Protein AF-A0A947JKD2-F1 (afdb_monomer)

Sequence (51 aa):
RNNRVLLRNAMVKAGFRQDKDEWWHYDYGNQIWALELNKSFAFYGEASPVE

Secondary structure (DSSP, 8-state):
-HHHHHHHHHHHHTTPEEPSS-TT-EE-SSHHHHHHTT-S--S----PPP-

Foldseek 3Di:
DVVLVVVVVVQVVVLWDADPVDSPDTDDQEDVSCVVVVHPHGNDYDDDDDD

Structure (mmCIF, N/CA/C/O backbone):
data_AF-A0A947JKD2-F1
#
_entry.id   AF-A0A947JKD2-F1
#
loop_
_atom_site.group_PDB
_atom_site.id
_atom_site.type_symbol
_atom_site.label_atom_id
_atom_site.label_alt_id
_atom_site.label_comp_id
_atom_site.label_asym_id
_atom_site.label_entity_id
_atom_site.label_seq_id
_atom_site.pdbx_PDB_ins_code
_atom_site.Cartn_x
_atom_site.Cartn_y
_atom_site.Cartn_z
_atom_site.occupancy
_atom_site.B_iso_or_equiv
_atom_site.auth_seq_id
_atom_site.auth_co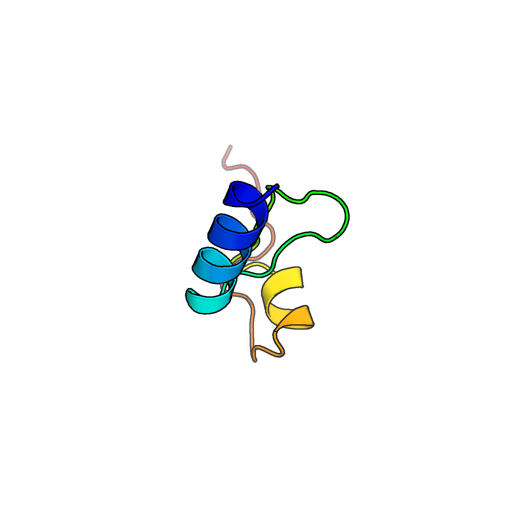mp_id
_atom_site.auth_asym_id
_atom_site.auth_atom_id
_atom_site.pdbx_PDB_model_num
ATOM 1 N N . ARG A 1 1 ? -12.454 11.892 13.663 1.00 78.12 1 ARG A N 1
ATOM 2 C CA . ARG A 1 1 ? -11.694 10.636 13.909 1.00 78.12 1 ARG A CA 1
ATOM 3 C C . ARG A 1 1 ? -12.106 9.520 12.941 1.00 78.12 1 ARG A C 1
ATOM 5 O O . ARG A 1 1 ? -11.228 8.994 12.274 1.00 78.12 1 ARG A O 1
ATOM 12 N N . ASN A 1 2 ? -13.404 9.233 12.776 1.00 92.81 2 ASN A N 1
ATOM 13 C CA . ASN A 1 2 ? -13.908 8.149 11.909 1.00 92.81 2 ASN A CA 1
ATOM 14 C C . ASN A 1 2 ? -13.481 8.259 10.435 1.00 92.81 2 ASN A C 1
ATOM 16 O O . ASN A 1 2 ? -13.051 7.267 9.861 1.00 92.81 2 ASN A O 1
ATOM 20 N N . ASN A 1 3 ? -13.481 9.464 9.856 1.00 95.75 3 ASN A N 1
ATOM 21 C CA . ASN A 1 3 ? -13.077 9.650 8.454 1.00 95.75 3 ASN A CA 1
ATOM 22 C C . ASN A 1 3 ? -11.612 9.266 8.193 1.00 95.75 3 ASN A C 1
ATOM 24 O O . ASN A 1 3 ? -11.303 8.749 7.127 1.00 95.75 3 ASN A O 1
ATOM 28 N N . ARG A 1 4 ? -10.712 9.453 9.172 1.00 95.19 4 ARG A N 1
ATOM 29 C CA . ARG A 1 4 ? -9.302 9.042 9.034 1.00 95.19 4 ARG A CA 1
ATOM 30 C C . ARG A 1 4 ? -9.156 7.522 9.022 1.00 95.19 4 ARG A C 1
ATOM 32 O O . ARG A 1 4 ? -8.343 6.994 8.277 1.00 95.19 4 ARG A O 1
ATOM 39 N N . VAL A 1 5 ? -9.961 6.826 9.826 1.00 96.00 5 VAL A N 1
ATOM 40 C CA . VAL A 1 5 ? -10.000 5.355 9.845 1.00 96.00 5 VAL A CA 1
ATOM 41 C C . VAL A 1 5 ? -10.591 4.823 8.542 1.00 96.00 5 VAL A C 1
ATOM 43 O O . VAL A 1 5 ? -10.026 3.907 7.954 1.00 96.00 5 VAL A O 1
ATOM 46 N N . LEU A 1 6 ? -11.683 5.427 8.061 1.00 97.44 6 LEU A N 1
ATOM 47 C CA . LEU A 1 6 ? -12.290 5.075 6.778 1.00 97.44 6 LEU A CA 1
ATOM 48 C C . LEU A 1 6 ? -11.291 5.233 5.625 1.00 97.44 6 LEU A C 1
ATOM 50 O O . LEU A 1 6 ? -11.112 4.292 4.855 1.00 97.44 6 LEU A O 1
ATOM 54 N N . LEU A 1 7 ? -10.611 6.383 5.549 1.00 97.00 7 LEU A N 1
ATOM 55 C CA . LEU A 1 7 ? -9.586 6.647 4.540 1.00 97.00 7 LEU A CA 1
ATOM 56 C C . LEU A 1 7 ? -8.461 5.611 4.610 1.00 97.00 7 LEU A C 1
ATOM 58 O O . LEU A 1 7 ? -8.181 4.956 3.611 1.00 97.00 7 LEU A O 1
ATOM 62 N N . ARG A 1 8 ? -7.874 5.401 5.796 1.00 97.25 8 ARG A N 1
ATOM 63 C CA . ARG A 1 8 ? -6.805 4.414 5.988 1.00 97.25 8 ARG A CA 1
ATOM 64 C C . ARG A 1 8 ? -7.229 3.031 5.510 1.00 97.25 8 ARG A C 1
ATOM 66 O O . ARG A 1 8 ? -6.499 2.400 4.755 1.00 97.25 8 ARG A O 1
ATOM 73 N N . ASN A 1 9 ? -8.402 2.563 5.929 1.00 97.88 9 ASN A N 1
ATOM 74 C CA . ASN A 1 9 ? -8.888 1.234 5.569 1.00 97.88 9 ASN A CA 1
ATOM 75 C C . ASN A 1 9 ? -9.118 1.101 4.059 1.00 97.88 9 ASN A C 1
ATOM 77 O O . ASN A 1 9 ? -8.757 0.076 3.484 1.00 97.88 9 ASN A O 1
ATOM 81 N N . ALA A 1 10 ? -9.687 2.123 3.414 1.00 98.31 10 ALA A N 1
ATOM 82 C CA . ALA A 1 10 ? -9.899 2.128 1.970 1.00 98.31 10 ALA A CA 1
ATOM 83 C C . ALA A 1 10 ? -8.566 2.079 1.204 1.00 98.31 10 ALA A C 1
ATOM 85 O O . ALA A 1 10 ? -8.396 1.237 0.323 1.00 98.31 10 ALA A O 1
ATOM 86 N N . MET A 1 11 ? -7.605 2.921 1.589 1.00 98.38 11 MET A N 1
ATOM 87 C CA . MET A 1 11 ? -6.305 3.026 0.924 1.00 98.38 11 MET A CA 1
ATOM 88 C C . MET A 1 11 ? -5.444 1.774 1.136 1.00 98.38 11 MET A C 1
ATOM 90 O O . MET A 1 11 ? -4.904 1.231 0.174 1.00 98.38 11 MET A O 1
ATOM 94 N N . VAL A 1 12 ? -5.379 1.243 2.363 1.00 97.62 12 VAL A N 1
ATOM 95 C CA . VAL A 1 12 ? -4.662 -0.012 2.655 1.00 97.62 12 VAL A CA 1
ATOM 96 C C . VAL A 1 12 ? -5.279 -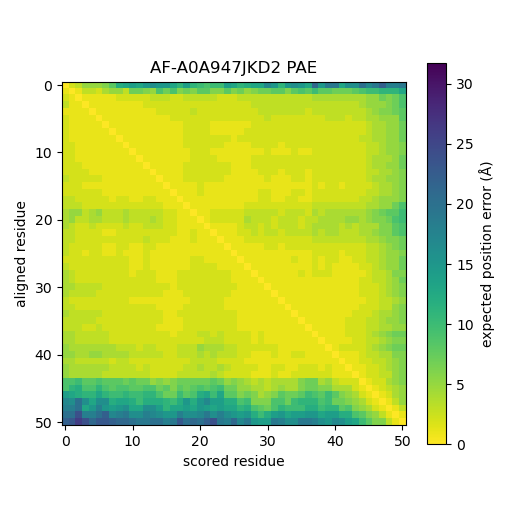1.182 1.889 1.00 97.62 12 VAL A C 1
ATOM 98 O O . VAL A 1 12 ? -4.551 -1.984 1.308 1.00 97.62 12 VAL A O 1
ATOM 101 N N . LYS A 1 13 ? -6.615 -1.265 1.814 1.00 98.38 13 LYS A N 1
ATOM 102 C CA . LYS A 1 13 ? -7.302 -2.296 1.018 1.00 98.38 13 LYS A CA 1
ATOM 103 C C . LYS A 1 13 ? -6.989 -2.177 -0.478 1.00 98.38 13 LYS A C 1
ATOM 105 O O . LYS A 1 13 ? -6.907 -3.197 -1.153 1.00 98.38 13 LYS A O 1
ATOM 110 N N . ALA A 1 14 ? -6.799 -0.960 -0.981 1.00 98.12 14 ALA A N 1
ATOM 111 C CA . ALA A 1 14 ? -6.369 -0.703 -2.354 1.00 98.12 14 ALA A CA 1
ATOM 112 C C . ALA A 1 14 ? -4.863 -0.953 -2.588 1.00 98.12 14 ALA A C 1
ATOM 114 O O . ALA A 1 14 ? -4.402 -0.871 -3.722 1.00 98.12 14 ALA A O 1
ATOM 115 N N . GLY A 1 15 ? -4.097 -1.289 -1.544 1.00 97.88 15 GLY A N 1
ATOM 116 C CA . GLY A 1 15 ? -2.678 -1.635 -1.645 1.00 97.88 15 GLY A CA 1
ATOM 117 C C . GLY A 1 15 ? -1.715 -0.464 -1.453 1.00 97.88 15 GLY A C 1
ATOM 118 O O . GLY A 1 15 ? -0.540 -0.599 -1.786 1.00 97.88 15 GLY A O 1
ATOM 119 N N . PHE A 1 16 ? -2.180 0.667 -0.922 1.00 98.44 16 PHE A N 1
ATOM 120 C CA . PHE A 1 16 ? -1.326 1.798 -0.561 1.00 98.44 16 PHE A CA 1
ATOM 121 C C . PHE A 1 16 ? -0.676 1.593 0.811 1.00 98.44 16 PHE A C 1
ATOM 123 O O . PHE A 1 16 ? -1.262 0.990 1.715 1.00 98.44 16 PHE A O 1
ATOM 130 N N . ARG A 1 17 ? 0.517 2.165 0.987 1.00 97.81 17 ARG A N 1
ATOM 131 C CA . ARG A 1 17 ? 1.220 2.259 2.273 1.00 97.81 17 ARG A CA 1
ATOM 132 C C . ARG A 1 17 ? 0.941 3.633 2.881 1.00 97.81 17 ARG A C 1
ATOM 134 O O . ARG A 1 17 ? 1.111 4.631 2.201 1.00 97.81 17 ARG A O 1
ATOM 141 N N . GLN A 1 18 ? 0.473 3.694 4.126 1.00 97.88 18 GLN A N 1
ATOM 142 C CA . GLN A 1 18 ? 0.235 4.965 4.823 1.00 97.88 18 GLN A CA 1
ATOM 143 C C . GLN A 1 18 ? 1.520 5.438 5.503 1.00 97.88 18 GLN A C 1
ATOM 145 O O . GLN A 1 18 ? 2.188 4.625 6.148 1.00 97.88 18 GLN A O 1
ATOM 150 N N . ASP A 1 19 ? 1.804 6.736 5.445 1.00 96.44 19 ASP A N 1
ATOM 151 C CA . ASP A 1 19 ? 2.851 7.314 6.279 1.00 96.44 19 ASP A CA 1
ATOM 152 C C . ASP A 1 19 ? 2.437 7.372 7.764 1.00 96.44 19 ASP A C 1
ATOM 154 O O . ASP A 1 19 ? 1.293 7.683 8.114 1.00 96.44 19 ASP A O 1
ATOM 158 N N . LYS A 1 20 ? 3.359 7.004 8.660 1.00 91.12 20 LYS A N 1
ATOM 159 C CA . LYS A 1 20 ? 3.091 6.916 10.105 1.00 91.12 20 LYS A CA 1
ATOM 160 C C . LYS A 1 20 ? 3.087 8.288 10.774 1.00 91.12 20 LYS A C 1
ATOM 162 O O . LYS A 1 20 ? 2.355 8.461 11.751 1.00 91.12 20 LYS A O 1
ATOM 167 N N . ASP A 1 21 ? 3.856 9.226 10.236 1.00 95.12 21 ASP A N 1
ATOM 168 C CA . ASP A 1 21 ? 3.992 10.585 10.748 1.00 95.12 21 ASP A CA 1
ATOM 169 C C . ASP A 1 21 ? 2.978 11.522 10.068 1.00 95.12 21 ASP A C 1
ATOM 171 O O . ASP A 1 21 ? 2.442 12.441 10.694 1.00 95.12 21 ASP A O 1
ATOM 175 N N . GLU A 1 22 ? 2.593 11.212 8.826 1.00 96.69 22 GLU A N 1
ATOM 176 C CA . GLU A 1 22 ? 1.622 11.979 8.044 1.00 96.69 22 GLU A CA 1
ATOM 177 C C . GLU A 1 22 ? 0.373 11.153 7.695 1.00 96.69 22 GLU A C 1
ATOM 179 O O . GLU A 1 22 ? 0.273 10.521 6.649 1.00 96.69 22 GLU A O 1
ATOM 184 N N . TRP A 1 23 ? -0.659 11.203 8.550 1.00 93.81 23 TRP A N 1
ATOM 185 C CA . TRP A 1 23 ? -1.870 10.364 8.413 1.00 93.81 23 TRP A CA 1
ATOM 186 C C . TRP A 1 23 ? -2.609 10.471 7.062 1.00 93.81 23 TRP A C 1
ATOM 188 O O . TRP A 1 23 ? -3.447 9.615 6.751 1.00 93.81 23 TRP A O 1
ATOM 198 N N . TRP A 1 24 ? -2.380 11.546 6.310 1.00 95.56 24 TRP A N 1
ATOM 199 C CA . TRP A 1 24 ? -2.990 11.815 5.009 1.00 95.56 24 TRP A CA 1
ATOM 200 C C . TRP A 1 24 ? -2.096 11.408 3.827 1.00 95.56 24 TRP A C 1
ATOM 202 O O . TRP A 1 24 ? -2.611 11.344 2.713 1.00 95.56 24 TRP A O 1
ATOM 212 N N . HIS A 1 25 ? -0.810 11.116 4.049 1.00 97.94 25 HIS A N 1
ATOM 213 C CA . HIS A 1 25 ? 0.137 10.720 3.007 1.00 97.94 25 HIS A CA 1
ATOM 214 C C . HIS A 1 25 ? 0.063 9.212 2.754 1.00 97.94 25 HIS A C 1
ATOM 216 O O . HIS A 1 25 ? 0.051 8.400 3.686 1.00 97.94 25 HIS A O 1
ATOM 222 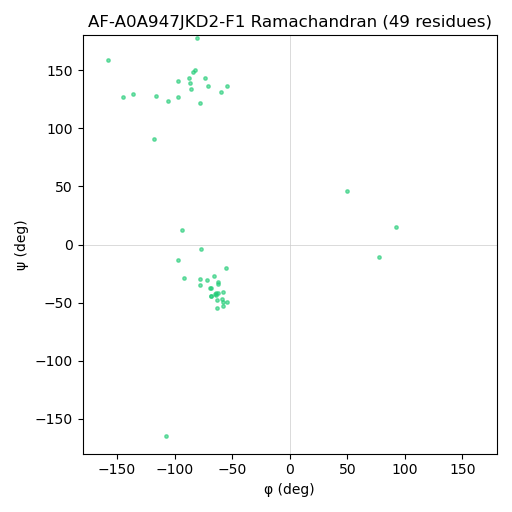N N . TYR A 1 26 ? 0.009 8.838 1.476 1.00 98.31 26 TYR A N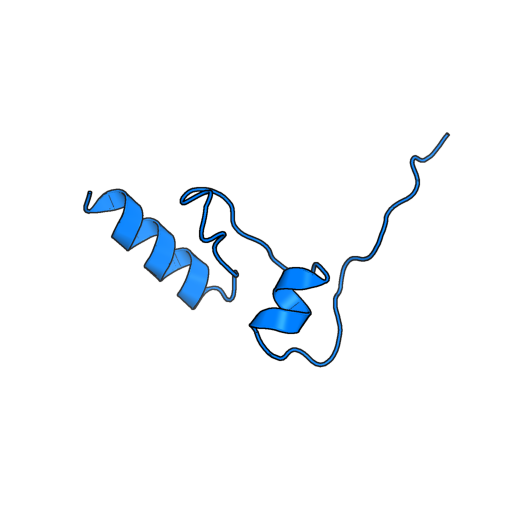 1
ATOM 223 C CA . TYR A 1 26 ? -0.031 7.447 1.040 1.00 98.31 26 TYR A CA 1
ATOM 224 C C . TYR A 1 26 ? 0.908 7.225 -0.141 1.00 98.31 26 TYR A C 1
ATOM 226 O O . TYR A 1 26 ? 0.818 7.910 -1.157 1.00 98.31 26 TYR A O 1
ATOM 234 N N . ASP A 1 27 ? 1.747 6.205 -0.024 1.00 97.69 27 ASP A N 1
ATOM 235 C CA . ASP A 1 27 ? 2.689 5.784 -1.048 1.00 97.69 27 ASP A CA 1
ATOM 236 C C . ASP A 1 27 ? 2.121 4.630 -1.883 1.00 97.69 27 ASP A C 1
ATOM 238 O O . ASP A 1 27 ? 1.506 3.694 -1.353 1.00 97.69 27 ASP A O 1
ATOM 242 N N . TYR A 1 28 ? 2.381 4.666 -3.191 1.00 97.81 28 TYR A N 1
ATOM 243 C CA . TYR A 1 28 ? 2.118 3.558 -4.105 1.00 97.81 28 TYR A CA 1
ATOM 244 C C . TYR A 1 28 ? 3.187 3.487 -5.189 1.00 97.81 28 TYR A C 1
ATOM 246 O O . TYR A 1 28 ? 3.460 4.465 -5.881 1.00 97.81 28 TYR A O 1
ATOM 254 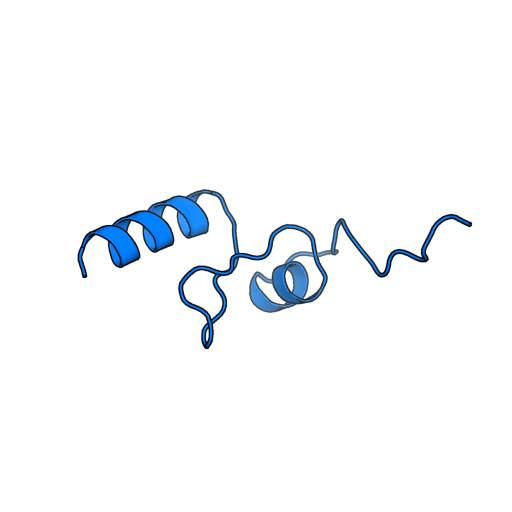N N . GLY A 1 29 ? 3.797 2.316 -5.344 1.00 97.50 29 GLY A N 1
ATOM 255 C CA . GLY A 1 29 ? 4.771 2.054 -6.398 1.00 97.50 29 GLY A CA 1
ATOM 256 C C . GLY A 1 29 ? 6.174 2.621 -6.169 1.00 97.50 29 GLY A C 1
ATOM 257 O O . GLY A 1 29 ? 7.069 2.237 -6.911 1.00 97.50 29 GLY A O 1
ATOM 258 N N . ASN A 1 30 ? 6.405 3.482 -5.175 1.00 97.06 30 ASN A N 1
ATOM 259 C CA . ASN A 1 30 ? 7.746 3.984 -4.853 1.00 97.06 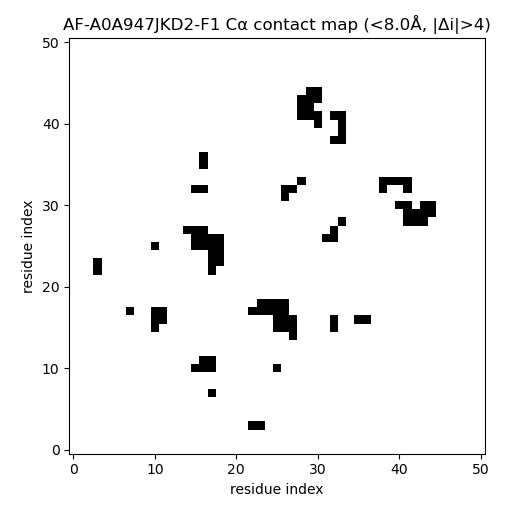30 ASN A CA 1
ATOM 260 C C . ASN A 1 30 ? 8.563 2.987 -4.001 1.00 97.06 30 ASN A C 1
ATOM 262 O O . ASN A 1 30 ? 8.091 1.907 -3.631 1.00 97.06 30 ASN A O 1
ATOM 266 N N . GLN A 1 31 ? 9.813 3.348 -3.700 1.00 96.69 31 GLN A N 1
ATOM 267 C CA . GLN A 1 31 ? 10.768 2.466 -3.020 1.00 96.69 31 GLN A CA 1
ATOM 268 C C . GLN A 1 31 ? 10.329 2.089 -1.596 1.00 96.69 31 GLN A C 1
ATOM 270 O O . GLN A 1 31 ? 10.394 0.914 -1.235 1.00 96.69 31 GLN A O 1
ATOM 275 N N . ILE A 1 32 ? 9.829 3.046 -0.804 1.00 96.25 32 ILE A N 1
ATOM 276 C CA . ILE A 1 32 ? 9.374 2.772 0.569 1.00 96.25 32 ILE A CA 1
ATOM 277 C C . ILE A 1 32 ? 8.109 1.904 0.587 1.00 96.25 32 ILE A C 1
ATOM 279 O O . ILE A 1 32 ? 8.010 0.988 1.401 1.00 96.25 32 ILE A O 1
ATOM 283 N N . TRP A 1 33 ? 7.183 2.118 -0.355 1.00 97.94 33 TRP A N 1
ATOM 284 C CA . TRP A 1 33 ? 6.020 1.250 -0.554 1.00 97.94 33 TRP A CA 1
ATOM 285 C C . TRP A 1 33 ? 6.436 -0.190 -0.861 1.00 97.94 33 TRP A C 1
ATOM 287 O O . TRP A 1 33 ? 5.900 -1.124 -0.261 1.00 97.94 33 TRP A O 1
ATOM 297 N N . ALA A 1 34 ? 7.397 -0.376 -1.771 1.00 98.00 34 ALA A N 1
ATOM 298 C CA . ALA A 1 34 ? 7.861 -1.705 -2.147 1.00 98.00 34 ALA A CA 1
ATOM 299 C C . ALA A 1 34 ? 8.546 -2.410 -0.969 1.00 98.00 34 ALA A C 1
ATOM 301 O O . ALA A 1 34 ? 8.263 -3.579 -0.712 1.00 98.00 34 ALA A O 1
ATOM 302 N N . LEU A 1 35 ? 9.382 -1.680 -0.225 1.00 97.06 35 LEU A N 1
ATOM 303 C CA . LEU A 1 35 ? 10.089 -2.189 0.945 1.00 97.06 35 LEU A CA 1
ATOM 304 C C . LEU A 1 35 ? 9.125 -2.609 2.064 1.00 97.06 35 LEU A C 1
ATOM 306 O O . LEU A 1 35 ? 9.166 -3.751 2.515 1.00 97.06 35 LEU A O 1
ATOM 310 N N . GLU A 1 36 ? 8.237 -1.714 2.507 1.00 97.19 36 GLU A N 1
ATOM 311 C CA . GLU A 1 36 ? 7.365 -1.988 3.657 1.00 97.19 36 GLU A CA 1
ATOM 312 C C . GLU A 1 36 ? 6.261 -3.013 3.354 1.00 97.19 36 GLU A C 1
ATOM 314 O O . GLU A 1 36 ? 5.855 -3.755 4.248 1.00 97.19 36 GLU A O 1
ATOM 319 N N . LEU A 1 37 ? 5.774 -3.086 2.108 1.00 97.25 37 LEU A N 1
ATOM 320 C CA . LEU A 1 37 ? 4.767 -4.075 1.697 1.00 97.25 37 LEU A CA 1
ATOM 321 C C . LEU A 1 37 ? 5.373 -5.355 1.101 1.00 97.25 37 LEU A C 1
ATOM 323 O O . LEU A 1 37 ? 4.638 -6.150 0.506 1.00 97.25 37 LEU A O 1
ATOM 327 N N . ASN A 1 38 ? 6.688 -5.552 1.252 1.00 97.62 38 ASN A N 1
ATOM 328 C CA . ASN A 1 38 ? 7.439 -6.722 0.793 1.00 97.62 38 ASN A CA 1
ATOM 329 C C . ASN A 1 38 ? 7.163 -7.077 -0.683 1.00 97.62 38 ASN A C 1
ATOM 331 O O . ASN A 1 38 ? 6.872 -8.223 -1.037 1.00 97.62 38 ASN A O 1
ATOM 335 N N . LYS A 1 39 ? 7.182 -6.060 -1.548 1.00 97.69 39 LYS A N 1
ATOM 336 C CA . LYS A 1 39 ? 7.050 -6.207 -3.000 1.00 97.69 39 LYS A CA 1
ATOM 337 C C . LYS A 1 39 ? 8.413 -6.522 -3.601 1.00 97.69 39 LYS A C 1
ATOM 339 O O . LYS A 1 39 ? 9.438 -6.051 -3.127 1.00 97.69 39 LYS A O 1
ATOM 344 N N . SER A 1 40 ? 8.419 -7.286 -4.688 1.00 97.50 40 SER A N 1
ATOM 345 C CA . SER A 1 40 ? 9.650 -7.687 -5.379 1.00 97.50 40 S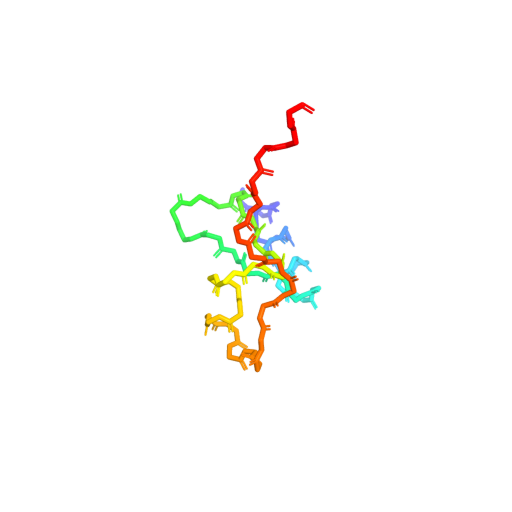ER A CA 1
ATOM 346 C C . SER A 1 40 ? 10.408 -6.522 -6.022 1.00 97.50 40 SER A C 1
ATOM 348 O O . SER A 1 40 ? 11.615 -6.619 -6.209 1.00 97.50 40 SER A O 1
ATOM 350 N N . PHE A 1 41 ? 9.712 -5.446 -6.399 1.00 96.75 41 PHE A N 1
ATOM 351 C CA . PHE A 1 41 ? 10.301 -4.242 -6.986 1.00 96.75 41 PHE A CA 1
ATOM 352 C C . PHE A 1 41 ? 9.381 -3.027 -6.797 1.00 96.75 41 PHE A C 1
ATOM 354 O O . PHE A 1 41 ? 8.172 -3.174 -6.598 1.00 96.75 41 PHE A O 1
ATOM 361 N N . ALA A 1 42 ? 9.966 -1.830 -6.882 1.00 97.81 42 ALA A N 1
ATOM 362 C CA . ALA A 1 42 ? 9.246 -0.565 -7.004 1.00 97.81 42 ALA A CA 1
ATOM 363 C C . ALA A 1 42 ? 8.963 -0.259 -8.484 1.00 97.81 42 ALA A C 1
ATOM 365 O O . ALA A 1 42 ? 9.793 -0.541 -9.346 1.00 97.81 42 ALA A O 1
ATOM 366 N N . PHE A 1 43 ? 7.799 0.318 -8.781 1.00 96.88 43 PHE A N 1
ATOM 367 C CA . PHE A 1 43 ? 7.436 0.778 -10.128 1.00 96.88 43 PHE A CA 1
ATOM 368 C C . PHE A 1 43 ? 8.098 2.111 -10.468 1.00 96.88 43 PHE 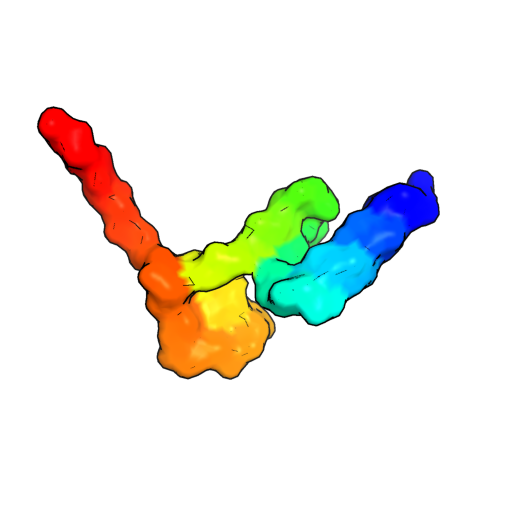A C 1
ATOM 370 O O . PHE A 1 43 ? 8.450 2.361 -11.617 1.00 96.88 43 PHE A O 1
ATOM 377 N N . TYR A 1 44 ? 8.246 2.960 -9.453 1.00 95.31 44 TYR A N 1
ATOM 378 C CA . TYR A 1 44 ? 8.765 4.310 -9.571 1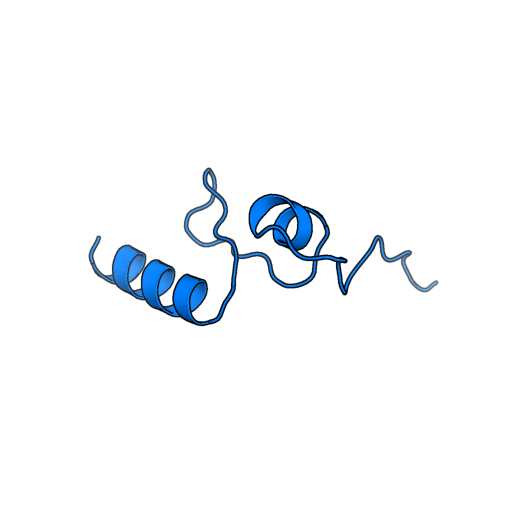.00 95.31 44 TYR A CA 1
ATOM 379 C C . TYR A 1 44 ? 10.072 4.424 -8.788 1.00 95.31 44 TYR A C 1
ATOM 381 O O . TYR A 1 44 ? 10.151 4.051 -7.613 1.00 95.31 44 TYR A O 1
ATOM 389 N N . GLY A 1 45 ? 11.096 4.926 -9.471 1.00 89.88 45 GLY A N 1
ATOM 390 C CA . GLY A 1 45 ? 12.389 5.279 -8.898 1.00 89.88 45 GLY A CA 1
ATOM 391 C C . GLY A 1 45 ? 12.564 6.790 -8.810 1.00 89.88 45 GLY A C 1
ATOM 392 O O . GLY A 1 45 ? 11.606 7.551 -8.938 1.00 89.88 45 GLY A O 1
ATOM 393 N N . GLU A 1 46 ? 13.804 7.216 -8.601 1.00 87.88 46 GLU A N 1
ATOM 394 C CA . GLU A 1 46 ? 14.168 8.624 -8.710 1.00 87.88 46 GLU A CA 1
ATOM 395 C C . GLU A 1 46 ? 13.877 9.126 -10.131 1.00 87.88 46 GLU A C 1
ATOM 397 O O . GLU A 1 46 ? 14.236 8.477 -11.115 1.00 87.88 46 GLU A O 1
ATOM 402 N N . ALA A 1 47 ? 13.193 10.264 -10.230 1.00 84.62 47 ALA A N 1
ATOM 403 C CA . ALA A 1 47 ? 12.965 10.949 -11.490 1.00 84.62 47 ALA A CA 1
ATOM 404 C C . ALA A 1 47 ? 13.864 12.182 -11.530 1.00 84.62 47 ALA A C 1
ATOM 406 O O . ALA A 1 47 ? 13.785 13.040 -10.649 1.00 84.62 47 ALA A O 1
ATOM 407 N N . SER A 1 48 ? 14.705 12.278 -12.555 1.00 85.38 48 SER A N 1
ATOM 408 C CA . SER A 1 48 ? 15.405 13.523 -12.847 1.00 85.38 48 SER A CA 1
ATOM 409 C C . SER A 1 48 ? 14.416 14.529 -13.449 1.00 85.38 48 SER A C 1
ATOM 411 O O . SER A 1 48 ? 13.533 14.122 -14.213 1.00 85.38 48 SER A O 1
ATOM 413 N N . PRO A 1 49 ? 14.541 15.830 -13.138 1.00 84.88 49 PRO A N 1
ATOM 414 C CA . PRO A 1 49 ? 13.816 16.861 -13.864 1.00 84.88 49 PRO A CA 1
ATOM 415 C C . PRO A 1 49 ? 14.111 16.734 -15.359 1.00 84.88 49 PRO A C 1
ATOM 417 O O . PRO A 1 49 ? 15.258 16.517 -15.748 1.00 84.88 49 PRO A O 1
ATOM 420 N N . VAL A 1 50 ? 13.078 16.852 -16.187 1.00 79.38 50 VAL A N 1
ATOM 421 C CA . VAL A 1 50 ? 13.267 17.044 -17.626 1.00 79.38 50 VAL A CA 1
ATOM 422 C C . VAL A 1 50 ? 13.637 18.516 -17.809 1.00 79.38 50 VAL A C 1
ATOM 424 O O . VAL A 1 50 ? 12.887 19.370 -17.332 1.00 79.38 50 VAL A O 1
ATOM 427 N N . GLU A 1 51 ? 14.801 18.796 -18.400 1.00 69.62 51 GLU A N 1
ATOM 428 C CA . GLU A 1 51 ? 15.198 20.160 -18.799 1.00 69.62 51 GLU A CA 1
ATOM 429 C C . GLU A 1 51 ? 14.252 20.744 -19.856 1.00 69.62 51 GLU A C 1
ATOM 431 O O . GLU A 1 51 ? 13.809 19.982 -20.751 1.00 69.62 51 GLU A O 1
#

Solvent-accessible surface area (backbone atoms only — not comparable to full-atom values): 3237 Å² total; per-residue (Å²): 115,65,67,60,53,51,50,50,52,54,41,45,74,73,66,36,38,72,42,90,90,42,85,87,45,70,40,67,44,30,59,67,32,14,60,78,68,71,45,97,63,49,81,41,76,91,76,78,84,82,131

pLDDT: mean 94.64, std 5.94, range [69.62, 98.44]

Radius of gyration: 12.9 Å; Cα contacts (8 Å, |Δi|>4): 50; chains: 1; bounding box: 29×28×33 Å

Mean predicted aligned error: 3.59 Å